Protein AF-A0A1F6DB23-F1 (afdb_monomer_lite)

Sequence (138 aa):
MYRALQALSDPDLSVEV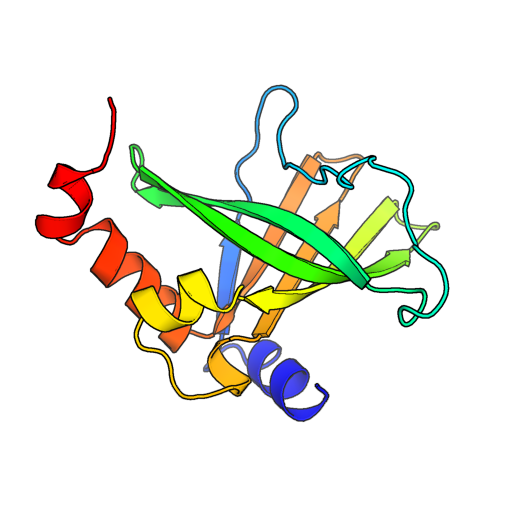PLVEGKAPGTWGLIQSLFPPENLHRNQVPARFSVDIMPVLTYEFTMMVNLVCDDLRGTITAVGHLAHDQQKFLRLEDEISLFIAARYRLRQKTGFLTVSKKLWDAVNKYATSPAAFGTARP

Structure (mmCIF, N/CA/C/O backbone):
data_AF-A0A1F6DB23-F1
#
_entry.id   AF-A0A1F6DB23-F1
#
loop_
_atom_site.group_PDB
_atom_site.id
_atom_site.type_symbol
_atom_site.label_atom_id
_atom_site.label_alt_id
_atom_site.label_comp_id
_atom_site.label_asym_id
_atom_site.label_entity_id
_atom_site.label_seq_id
_atom_site.pdbx_PDB_ins_code
_atom_site.Cartn_x
_atom_site.Cartn_y
_atom_site.Cartn_z
_atom_site.occupancy
_atom_site.B_iso_or_equiv
_atom_site.auth_seq_id
_atom_site.auth_comp_id
_atom_site.auth_asym_id
_atom_site.auth_atom_id
_atom_site.pdbx_PDB_model_num
ATOM 1 N N . MET A 1 1 ? -5.962 6.761 -13.592 1.00 64.88 1 MET A N 1
ATOM 2 C CA . MET A 1 1 ? -6.775 6.336 -12.426 1.00 64.88 1 MET A CA 1
ATOM 3 C C . MET A 1 1 ? -7.698 5.151 -12.733 1.00 64.88 1 MET A C 1
ATOM 5 O O . MET A 1 1 ? -7.486 4.108 -12.142 1.00 64.88 1 MET A O 1
ATOM 9 N N . TYR A 1 2 ? -8.657 5.238 -13.670 1.00 70.25 2 TYR A N 1
ATOM 10 C CA . TYR A 1 2 ? -9.613 4.138 -13.943 1.00 70.25 2 TYR A CA 1
ATOM 11 C C . TYR A 1 2 ? -8.957 2.788 -14.299 1.00 70.25 2 TYR A C 1
ATOM 13 O O . TYR A 1 2 ? -9.249 1.783 -13.663 1.00 70.25 2 TYR A O 1
ATOM 21 N N . ARG A 1 3 ? -8.002 2.772 -15.241 1.00 73.25 3 ARG A N 1
ATOM 22 C CA . ARG A 1 3 ? -7.265 1.547 -15.620 1.00 73.25 3 ARG A CA 1
ATOM 23 C C . ARG A 1 3 ? -6.473 0.928 -14.465 1.00 73.25 3 ARG A C 1
ATOM 25 O O . ARG A 1 3 ? -6.367 -0.286 -14.376 1.00 73.25 3 ARG A O 1
ATOM 32 N N . ALA A 1 4 ? -5.937 1.759 -13.575 1.00 73.50 4 ALA A N 1
ATOM 33 C CA . ALA A 1 4 ? -5.189 1.276 -12.424 1.00 73.50 4 ALA A CA 1
ATOM 34 C C . ALA A 1 4 ? -6.105 0.686 -11.350 1.00 73.50 4 ALA A C 1
ATOM 36 O O . ALA A 1 4 ? -5.784 -0.341 -10.771 1.00 73.50 4 ALA A O 1
ATOM 37 N N . LEU A 1 5 ? -7.285 1.277 -11.143 1.00 75.19 5 LEU A N 1
ATOM 38 C CA . LEU A 1 5 ? -8.313 0.688 -10.286 1.00 75.19 5 LEU A CA 1
ATOM 39 C C . LEU A 1 5 ? -8.815 -0.653 -10.834 1.00 75.19 5 LEU A C 1
ATOM 41 O O . LEU A 1 5 ? -8.992 -1.584 -10.058 1.00 75.19 5 LEU A O 1
ATOM 45 N N . GLN A 1 6 ? -8.981 -0.772 -12.156 1.00 79.12 6 GLN A N 1
ATOM 46 C CA . GLN A 1 6 ? -9.301 -2.053 -12.795 1.00 79.12 6 GLN A CA 1
ATOM 47 C C . GLN A 1 6 ? -8.201 -3.095 -12.556 1.00 79.12 6 GLN A C 1
ATOM 49 O O . GLN A 1 6 ? -8.506 -4.214 -12.159 1.00 79.12 6 GLN A O 1
ATOM 54 N N . ALA A 1 7 ? -6.931 -2.718 -12.725 1.00 78.75 7 ALA A N 1
ATOM 55 C CA . ALA A 1 7 ? -5.805 -3.612 -12.458 1.00 78.75 7 ALA A CA 1
ATOM 56 C C . ALA A 1 7 ? -5.714 -4.022 -10.977 1.00 78.75 7 ALA A C 1
ATOM 58 O O . ALA A 1 7 ? -5.423 -5.172 -10.679 1.00 78.75 7 ALA A O 1
ATOM 59 N N . LEU A 1 8 ? -5.997 -3.109 -10.042 1.00 80.81 8 LEU A N 1
ATOM 60 C CA . LEU A 1 8 ? -6.019 -3.428 -8.611 1.00 80.81 8 LEU A CA 1
ATOM 61 C C . LEU A 1 8 ? -7.200 -4.327 -8.222 1.00 80.81 8 LEU A C 1
ATOM 63 O O . LEU A 1 8 ? -7.076 -5.106 -7.281 1.00 80.81 8 LEU A O 1
ATOM 67 N N . SER A 1 9 ? -8.326 -4.243 -8.935 1.00 82.88 9 SER A N 1
ATOM 68 C CA . SER A 1 9 ? -9.476 -5.130 -8.721 1.00 82.88 9 SER A CA 1
ATOM 69 C C . SER A 1 9 ? -9.287 -6.542 -9.281 1.00 82.88 9 SER A C 1
ATOM 71 O O . SER A 1 9 ? -10.087 -7.420 -8.970 1.00 82.88 9 SER A O 1
ATOM 73 N N . ASP A 1 10 ? -8.255 -6.754 -10.100 1.00 85.56 10 ASP A N 1
ATOM 74 C CA . ASP A 1 10 ? -7.922 -8.055 -10.670 1.00 85.56 10 ASP A CA 1
ATOM 75 C C . ASP A 1 10 ? -7.031 -8.856 -9.693 1.00 85.56 10 ASP A C 1
ATOM 77 O O . ASP A 1 10 ? -5.873 -8.478 -9.477 1.00 85.56 10 ASP A O 1
ATOM 81 N N . PRO A 1 11 ? -7.526 -9.963 -9.104 1.00 85.44 11 PRO A N 1
ATOM 82 C CA . PRO A 1 11 ? -6.768 -10.767 -8.140 1.00 85.44 11 PRO A CA 1
ATOM 83 C C . PRO A 1 11 ? -5.532 -11.450 -8.754 1.00 85.44 11 PRO A C 1
ATOM 85 O O . PRO A 1 11 ? -4.600 -11.838 -8.037 1.00 85.44 11 PRO A O 1
ATOM 88 N N . ASP A 1 12 ? -5.470 -11.582 -10.080 1.00 87.75 12 ASP A N 1
ATOM 89 C CA . ASP A 1 12 ? -4.296 -12.127 -10.757 1.00 87.75 12 ASP A CA 1
ATOM 90 C C . ASP A 1 12 ? -3.160 -11.102 -10.841 1.00 87.75 12 ASP A C 1
ATOM 92 O O . ASP A 1 12 ? -1.991 -11.490 -10.929 1.00 87.75 12 ASP A O 1
ATOM 96 N N . LEU A 1 13 ? -3.465 -9.809 -10.707 1.00 84.69 13 LEU A N 1
ATOM 97 C CA . LEU A 1 13 ? -2.508 -8.707 -10.825 1.00 84.69 13 LEU A CA 1
ATOM 98 C C . LEU A 1 13 ? -2.245 -7.974 -9.505 1.00 84.69 13 LEU A C 1
ATOM 100 O O . LEU A 1 13 ? -1.248 -7.248 -9.403 1.00 84.69 13 LEU A O 1
ATOM 104 N N . SER A 1 14 ? -3.086 -8.179 -8.492 1.00 89.38 14 SER A N 1
ATOM 105 C CA . SER A 1 14 ? -2.988 -7.510 -7.197 1.00 89.38 14 SER A CA 1
ATOM 106 C C . SER A 1 14 ? -2.763 -8.468 -6.029 1.00 89.38 14 SER A C 1
ATOM 108 O O . SER A 1 14 ? -2.886 -9.688 -6.139 1.00 89.38 14 SER A O 1
ATOM 110 N N . VAL A 1 15 ? -2.354 -7.900 -4.899 1.00 89.25 15 VAL A N 1
ATOM 111 C CA . VAL A 1 15 ? -2.255 -8.597 -3.620 1.00 89.25 15 VAL A CA 1
ATOM 112 C C . VAL A 1 15 ? -2.872 -7.726 -2.536 1.00 89.25 15 VAL A C 1
ATOM 114 O O . VAL A 1 15 ? -2.704 -6.503 -2.537 1.00 89.25 15 VAL A O 1
ATOM 117 N N . GLU A 1 16 ? -3.591 -8.364 -1.618 1.00 88.38 16 GLU A N 1
ATOM 118 C CA . GLU A 1 16 ? -4.112 -7.722 -0.419 1.00 88.38 16 GLU A CA 1
ATOM 119 C C . GLU A 1 16 ? -3.191 -8.019 0.759 1.00 88.38 16 GLU A C 1
ATOM 121 O O . GLU A 1 16 ? -2.921 -9.175 1.087 1.00 88.38 16 GLU A O 1
ATOM 126 N N . VAL A 1 17 ? -2.712 -6.959 1.399 1.00 86.75 17 VAL A N 1
ATOM 127 C CA . VAL A 1 17 ? -1.799 -7.028 2.536 1.00 86.75 17 VAL A CA 1
ATOM 128 C C . VAL A 1 17 ? -2.523 -6.471 3.759 1.00 86.75 17 VAL A C 1
ATOM 130 O O . VAL A 1 17 ? -3.046 -5.353 3.689 1.00 86.75 17 VAL A O 1
ATOM 133 N N . PRO A 1 18 ? -2.605 -7.215 4.876 1.00 83.50 18 PRO A N 1
ATOM 134 C CA . PRO A 1 18 ? -3.227 -6.697 6.084 1.00 83.50 18 PRO A CA 1
ATOM 135 C C . PRO A 1 18 ? -2.421 -5.507 6.612 1.00 83.50 18 PRO A C 1
ATOM 137 O O . PRO A 1 18 ? -1.194 -5.548 6.694 1.00 83.50 18 PRO A O 1
ATOM 140 N N . LEU A 1 19 ? -3.123 -4.434 6.970 1.00 79.06 19 LEU A N 1
ATOM 141 C CA . LEU A 1 19 ? -2.517 -3.315 7.686 1.00 79.06 19 LEU A CA 1
ATOM 142 C C . LEU A 1 19 ? -2.206 -3.756 9.124 1.00 79.06 19 LEU A C 1
ATOM 144 O O . LEU A 1 19 ? -3.029 -4.428 9.747 1.00 79.06 19 LEU A O 1
ATOM 148 N N . VAL A 1 20 ? -1.041 -3.372 9.654 1.00 66.38 20 VAL A N 1
ATOM 149 C CA . VAL A 1 20 ? -0.621 -3.755 11.015 1.00 66.38 20 VAL A CA 1
ATOM 150 C C . VAL A 1 20 ? -1.516 -3.083 12.062 1.00 66.38 20 VAL A C 1
ATOM 152 O O . VAL A 1 20 ? -1.710 -1.866 12.042 1.00 66.38 20 VAL A O 1
ATOM 155 N N . GLU A 1 21 ? -2.048 -3.870 13.001 1.00 57.28 21 GLU A N 1
ATOM 156 C CA . GLU A 1 21 ? -2.742 -3.357 14.186 1.00 57.28 21 GLU A CA 1
ATOM 157 C C . GLU A 1 21 ? -1.728 -2.846 15.219 1.00 57.28 21 GLU A C 1
ATOM 159 O O . GLU A 1 21 ? -0.853 -3.584 15.665 1.00 57.28 21 GLU A O 1
ATOM 164 N N . GLY A 1 22 ? -1.869 -1.600 15.677 1.00 48.25 22 GLY A N 1
ATOM 165 C CA . GLY A 1 22 ? -1.019 -1.065 16.742 1.00 48.25 22 GLY A CA 1
ATOM 166 C C . GLY A 1 22 ? -1.771 -0.302 17.837 1.00 48.25 22 GLY A C 1
ATOM 167 O O . GLY A 1 22 ? -2.911 0.148 17.673 1.00 48.25 22 GLY A O 1
ATOM 168 N N . LYS A 1 23 ? -1.066 -0.070 18.958 1.00 41.72 23 LYS A N 1
ATOM 169 C CA . LYS A 1 23 ? -1.443 0.825 20.074 1.00 41.72 23 LYS A CA 1
ATOM 170 C C . LYS A 1 23 ? -1.405 2.299 19.626 1.00 41.72 23 LYS A C 1
ATOM 172 O O . LYS A 1 23 ? -0.400 2.976 19.781 1.00 41.72 23 LYS A O 1
ATOM 177 N N . ALA A 1 24 ? -2.494 2.719 18.973 1.00 49.94 24 ALA A N 1
ATOM 178 C CA . ALA A 1 24 ? -2.668 3.967 18.207 1.00 49.94 24 ALA A CA 1
ATOM 179 C C . ALA A 1 24 ? -1.600 4.282 17.120 1.00 49.94 24 ALA A C 1
ATOM 181 O O . ALA A 1 24 ? -0.854 5.245 17.265 1.00 49.94 24 ALA A O 1
ATOM 182 N N . PRO A 1 25 ? -1.509 3.484 16.035 1.00 35.50 25 PRO A N 1
ATOM 183 C CA . PRO A 1 25 ? -0.817 3.900 14.814 1.00 35.50 25 PRO A CA 1
ATOM 184 C C . PRO A 1 25 ? -1.241 3.074 13.575 1.00 35.50 25 PRO A C 1
ATOM 186 O O . PRO A 1 25 ? -0.720 2.004 13.291 1.00 35.50 25 PRO A O 1
ATOM 189 N N . GLY A 1 26 ? -2.150 3.599 12.776 1.00 31.41 26 GLY A N 1
ATOM 190 C CA . GLY A 1 26 ? -1.804 3.790 11.3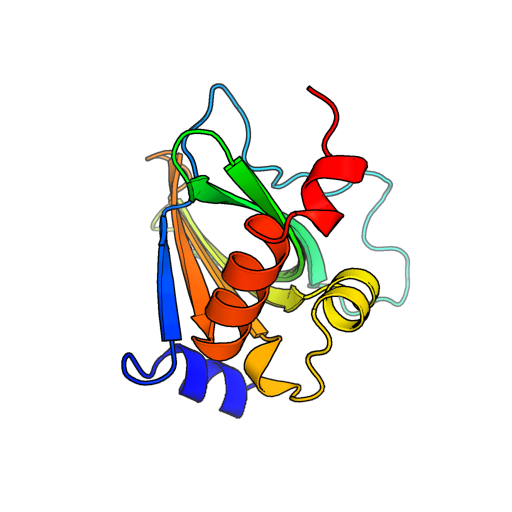75 1.00 31.41 26 GLY A CA 1
ATOM 191 C C . GLY A 1 26 ? -1.679 5.293 11.278 1.00 31.41 26 GLY A C 1
ATOM 192 O O . GLY A 1 26 ? -2.582 5.987 11.750 1.00 31.41 26 GLY A O 1
ATOM 193 N N . THR A 1 27 ? -0.584 5.846 10.775 1.00 42.62 27 THR A N 1
ATOM 194 C CA . THR A 1 27 ? -0.570 7.277 10.475 1.00 42.62 27 THR A CA 1
ATOM 195 C C . THR A 1 27 ? -1.465 7.507 9.259 1.00 42.62 27 THR A C 1
ATOM 197 O O . THR A 1 27 ? -1.033 7.860 8.169 1.00 42.62 27 THR A O 1
ATOM 200 N N . TRP A 1 28 ? -2.768 7.499 9.511 1.00 42.19 28 TRP A N 1
ATOM 201 C CA . TRP A 1 28 ? -3.575 8.608 9.059 1.00 42.19 28 TRP A CA 1
ATOM 202 C C . TRP A 1 28 ? -3.215 9.844 9.890 1.00 42.19 28 TRP A C 1
ATOM 204 O O . TRP A 1 28 ? -4.000 10.391 10.656 1.00 42.19 28 TRP A O 1
ATOM 214 N N . GLY A 1 29 ? -1.952 10.251 9.777 1.00 37.75 29 GLY A N 1
ATOM 215 C CA . GLY A 1 29 ? -1.567 11.608 10.058 1.00 37.75 29 GLY A CA 1
ATOM 216 C C . GLY A 1 29 ? -1.964 12.370 8.816 1.00 37.75 29 GLY A C 1
ATOM 217 O O . GLY A 1 29 ? -1.177 12.451 7.879 1.00 37.75 29 GLY A O 1
ATOM 218 N N . LEU A 1 30 ? -3.169 12.943 8.806 1.00 43.97 30 LEU A N 1
ATOM 219 C CA . LEU A 1 30 ? -3.294 14.237 8.151 1.00 43.97 30 LEU A CA 1
ATOM 220 C C . LEU A 1 30 ? -2.141 15.049 8.733 1.00 43.97 30 LEU A C 1
ATOM 222 O O . LEU A 1 30 ? -2.111 15.264 9.945 1.00 43.97 30 LEU A O 1
ATOM 226 N N . ILE A 1 31 ? -1.143 15.388 7.919 1.00 44.94 31 ILE A N 1
ATOM 227 C CA . ILE A 1 31 ? -0.124 16.343 8.334 1.00 44.94 31 ILE A CA 1
ATOM 228 C C . ILE A 1 31 ? -0.930 17.603 8.668 1.00 44.94 31 ILE A C 1
ATOM 230 O O . ILE A 1 31 ? -1.366 18.315 7.768 1.00 44.94 31 ILE A O 1
ATOM 234 N N . GLN A 1 32 ? -1.239 17.823 9.951 1.00 42.41 32 GLN A N 1
ATOM 235 C CA . GLN A 1 32 ? -2.082 18.920 10.440 1.00 42.41 32 GLN A CA 1
ATOM 236 C C . GLN A 1 32 ? -1.318 20.252 10.390 1.00 42.41 32 GLN A C 1
ATOM 238 O O . GLN A 1 32 ? -1.436 21.098 11.268 1.00 42.41 32 GLN A O 1
ATOM 243 N N . SER A 1 33 ? -0.518 20.466 9.353 1.00 40.84 33 SER A N 1
ATOM 244 C CA . SER A 1 33 ? -0.073 21.791 8.965 1.00 40.84 33 SER A CA 1
ATOM 245 C C . SER A 1 33 ? -1.086 22.306 7.950 1.00 40.84 33 SER A C 1
ATOM 247 O O . SER A 1 33 ? -0.973 21.974 6.775 1.00 40.84 33 SER A O 1
ATOM 249 N N . LEU A 1 34 ? -2.105 23.033 8.434 1.00 42.09 34 LEU A N 1
ATOM 250 C CA . LEU A 1 34 ? -3.004 23.902 7.653 1.00 42.09 34 LEU A CA 1
ATOM 251 C C . LEU A 1 34 ? -3.261 23.405 6.216 1.00 42.09 34 LEU A C 1
ATOM 253 O O . LEU A 1 34 ? -2.597 23.834 5.275 1.00 42.09 34 LEU A O 1
ATOM 257 N N . PHE A 1 35 ? -4.211 22.481 6.051 1.00 42.69 35 PHE A N 1
ATOM 258 C CA . PHE A 1 35 ? -4.508 21.889 4.746 1.00 42.69 35 PHE A CA 1
ATOM 259 C C . PHE A 1 35 ? -6.014 21.925 4.437 1.00 42.69 35 PHE A C 1
ATOM 261 O O . PHE A 1 35 ? -6.806 21.636 5.339 1.00 42.69 35 PHE A O 1
ATOM 268 N N . PRO A 1 36 ? -6.425 22.224 3.185 1.00 43.38 36 PRO A N 1
ATOM 269 C CA . PRO A 1 36 ? -5.584 22.481 2.009 1.00 43.38 36 PRO A CA 1
ATOM 270 C C . PRO A 1 36 ? -5.050 23.925 1.917 1.00 43.38 36 PRO A C 1
ATOM 272 O O . PRO A 1 36 ? -5.791 24.858 2.226 1.00 43.38 36 PRO A O 1
ATOM 275 N N . PRO A 1 37 ? -3.800 24.139 1.451 1.00 45.56 37 PRO A N 1
ATOM 276 C CA . PRO A 1 37 ? -3.362 25.435 0.954 1.00 45.56 37 PRO A CA 1
ATOM 277 C C . PRO A 1 37 ? -4.198 25.815 -0.272 1.00 45.56 37 PRO A C 1
ATOM 279 O O . PRO A 1 37 ? -4.655 24.957 -1.038 1.00 45.56 37 PRO A O 1
ATOM 282 N N . GLU A 1 38 ? -4.412 27.116 -0.448 1.00 41.56 38 GLU A N 1
ATOM 283 C CA . GLU A 1 38 ? -5.184 27.647 -1.566 1.00 41.56 38 GLU A CA 1
ATOM 284 C C . GLU A 1 38 ? -4.608 27.148 -2.905 1.00 41.56 38 GLU A C 1
ATOM 286 O O . GLU A 1 38 ? -3.399 27.182 -3.130 1.00 41.56 38 GLU A O 1
ATOM 291 N N . ASN A 1 39 ? -5.492 26.692 -3.800 1.00 41.44 39 ASN A N 1
ATOM 292 C CA . ASN A 1 39 ? -5.209 26.224 -5.170 1.00 41.44 39 ASN A CA 1
ATOM 293 C C . ASN A 1 39 ? -4.713 24.772 -5.371 1.00 41.44 39 ASN A C 1
ATOM 295 O O . ASN A 1 39 ? -4.400 24.413 -6.505 1.00 41.44 39 ASN A O 1
ATOM 299 N N . LEU A 1 40 ? -4.728 23.894 -4.357 1.00 41.25 40 LEU A N 1
ATOM 300 C CA . LEU A 1 40 ? -4.619 22.435 -4.570 1.00 41.25 40 LEU A CA 1
ATOM 301 C C . LEU A 1 40 ? -6.005 21.781 -4.732 1.00 41.25 40 LEU A C 1
ATOM 303 O O . LEU A 1 40 ? -6.953 22.121 -4.022 1.00 41.25 40 LEU A O 1
ATOM 307 N N . HIS A 1 41 ? -6.135 20.833 -5.672 1.00 45.47 41 HIS A N 1
ATOM 308 C CA . HIS A 1 41 ? -7.370 20.068 -5.890 1.00 45.47 41 HIS A CA 1
ATOM 309 C C . HIS A 1 41 ? -7.849 19.449 -4.563 1.00 45.47 41 HIS A C 1
ATOM 311 O O . HIS A 1 41 ? -7.167 18.620 -3.968 1.00 45.47 41 HIS A O 1
ATOM 317 N N . ARG A 1 42 ? -9.030 19.881 -4.109 1.00 50.31 42 ARG A N 1
ATOM 318 C CA . ARG A 1 42 ? -9.525 19.868 -2.717 1.00 50.31 42 ARG A CA 1
ATOM 319 C C . ARG A 1 42 ? -9.618 18.515 -1.977 1.00 50.31 42 ARG A C 1
ATOM 321 O O . ARG A 1 42 ? -10.056 18.517 -0.835 1.00 50.31 42 ARG A O 1
ATOM 328 N N . ASN A 1 43 ? -9.206 17.386 -2.560 1.00 56.28 43 ASN A N 1
ATOM 329 C CA . ASN A 1 43 ? -9.526 16.048 -2.033 1.00 56.28 43 ASN A CA 1
ATOM 330 C C . ASN A 1 43 ? -8.326 15.106 -1.825 1.00 56.28 43 ASN A C 1
ATOM 332 O O . ASN A 1 43 ? -8.544 13.953 -1.453 1.00 56.28 43 ASN A O 1
ATOM 336 N N . GLN A 1 44 ? -7.087 15.557 -2.052 1.00 62.12 44 GLN A N 1
ATOM 337 C CA . GLN A 1 44 ? -5.897 14.726 -1.834 1.00 62.12 44 GLN A CA 1
ATOM 338 C C . GLN A 1 44 ? -5.207 15.063 -0.516 1.00 62.12 44 GLN A C 1
ATOM 340 O O . GLN A 1 44 ? -4.907 16.226 -0.253 1.00 62.12 44 GLN A O 1
ATOM 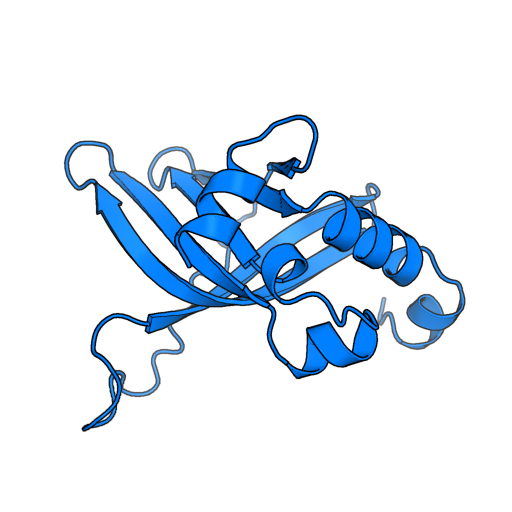345 N N . VAL A 1 45 ? -4.910 14.045 0.288 1.00 67.06 45 VAL A N 1
ATOM 346 C CA . VAL A 1 45 ? -4.192 14.195 1.558 1.00 67.06 45 VAL A CA 1
ATOM 347 C C . VAL A 1 45 ? -2.997 13.247 1.617 1.00 67.06 45 VAL A C 1
ATOM 349 O O . VAL A 1 45 ? -3.074 12.142 1.076 1.00 67.06 45 VAL A O 1
ATOM 352 N N . PRO A 1 46 ? -1.891 13.636 2.265 1.00 70.94 46 PRO A N 1
ATOM 353 C CA . PRO A 1 46 ? -0.811 12.704 2.546 1.00 70.94 46 PRO A CA 1
ATOM 354 C C . PRO A 1 46 ? -1.289 11.643 3.548 1.00 70.94 46 PRO A C 1
ATOM 356 O O . PRO A 1 46 ? -1.962 11.961 4.529 1.00 70.94 46 PRO A O 1
ATOM 359 N N . ALA A 1 47 ? -0.939 10.384 3.307 1.00 72.94 47 ALA A N 1
ATOM 360 C CA . ALA A 1 47 ? -1.244 9.257 4.178 1.00 72.94 47 ALA A CA 1
ATOM 361 C C . ALA A 1 47 ? -0.061 8.288 4.244 1.00 72.94 47 ALA A C 1
ATOM 363 O O . ALA A 1 47 ? 0.710 8.158 3.286 1.00 72.94 47 ALA A O 1
ATOM 364 N N . ARG A 1 48 ? 0.055 7.595 5.380 1.00 77.81 48 ARG A N 1
ATOM 365 C CA . ARG A 1 48 ? 1.050 6.553 5.604 1.00 77.81 48 ARG A CA 1
ATOM 366 C C . ARG A 1 48 ? 0.377 5.240 5.992 1.00 77.81 48 ARG A C 1
ATOM 368 O O . ARG A 1 48 ? -0.462 5.206 6.891 1.00 77.81 48 ARG A O 1
ATOM 375 N N . PHE A 1 49 ? 0.776 4.159 5.333 1.00 77.38 49 PHE A N 1
ATOM 376 C CA . PHE A 1 49 ? 0.277 2.811 5.597 1.00 77.38 49 PHE A CA 1
ATOM 377 C C . PHE A 1 49 ? 1.440 1.884 5.925 1.00 77.38 49 PHE A C 1
ATOM 379 O O . PHE A 1 49 ? 2.373 1.775 5.134 1.00 77.38 49 PHE A O 1
ATOM 386 N N . SER A 1 50 ? 1.369 1.214 7.072 1.00 79.88 50 SER A N 1
ATOM 387 C CA . SER A 1 50 ? 2.407 0.292 7.534 1.00 79.88 50 SER A CA 1
ATOM 388 C C . SER A 1 50 ? 1.936 -1.150 7.364 1.00 79.88 50 SER A C 1
ATOM 390 O O . SER A 1 50 ? 0.817 -1.493 7.757 1.00 79.88 50 SER A O 1
ATOM 392 N N . VAL A 1 51 ? 2.787 -1.979 6.765 1.00 79.31 51 VAL A N 1
ATOM 393 C CA . VAL A 1 51 ? 2.541 -3.410 6.551 1.00 79.31 51 VAL A CA 1
ATOM 394 C C . VAL A 1 51 ? 3.741 -4.229 7.005 1.00 79.31 51 VAL A C 1
ATOM 396 O O . VAL A 1 51 ? 4.885 -3.810 6.817 1.00 79.31 51 VAL A O 1
ATOM 399 N N . ASP A 1 52 ? 3.484 -5.405 7.567 1.00 77.56 52 ASP A N 1
ATOM 400 C CA . ASP A 1 52 ? 4.542 -6.347 7.919 1.00 77.56 52 ASP A CA 1
ATOM 401 C C . ASP A 1 52 ? 4.933 -7.172 6.691 1.00 77.56 52 ASP A C 1
ATOM 403 O O . ASP A 1 52 ? 4.111 -7.859 6.086 1.00 77.56 52 ASP A O 1
ATOM 407 N N . ILE A 1 53 ? 6.209 -7.093 6.320 1.00 75.19 53 ILE A N 1
ATOM 408 C CA . ILE A 1 53 ? 6.818 -7.902 5.257 1.00 75.19 53 ILE A CA 1
ATOM 409 C C . ILE A 1 53 ? 7.341 -9.220 5.839 1.00 75.19 53 ILE A C 1
ATOM 411 O O . ILE A 1 53 ? 7.235 -10.279 5.223 1.00 75.19 53 ILE A O 1
ATOM 415 N N . MET A 1 54 ? 7.904 -9.159 7.046 1.00 70.31 54 MET A N 1
ATOM 416 C CA . MET A 1 54 ? 8.351 -10.301 7.846 1.00 70.31 54 MET A CA 1
ATOM 417 C C . MET A 1 54 ? 8.030 -10.021 9.320 1.00 70.31 54 MET A C 1
ATOM 419 O O . MET A 1 54 ? 7.851 -8.857 9.672 1.00 70.31 54 MET A O 1
ATOM 423 N N . PRO A 1 55 ? 8.048 -11.027 10.219 1.00 66.81 55 PRO A N 1
ATOM 424 C CA . PRO A 1 55 ? 7.750 -10.826 11.644 1.00 66.81 55 PRO A CA 1
ATOM 425 C C . PRO A 1 55 ? 8.590 -9.751 12.358 1.00 66.81 55 PRO A C 1
ATOM 427 O O . PRO A 1 55 ? 8.243 -9.333 13.455 1.00 66.81 55 PRO A O 1
ATOM 430 N N . VAL A 1 56 ? 9.710 -9.336 11.760 1.00 66.88 56 VAL A N 1
ATOM 431 C CA . VAL A 1 56 ? 10.648 -8.339 12.297 1.00 66.88 56 VAL A CA 1
ATOM 432 C C . VAL A 1 56 ? 10.839 -7.131 11.374 1.00 66.88 56 VAL A C 1
ATOM 434 O O . VAL A 1 56 ? 11.707 -6.303 11.632 1.00 66.88 56 VAL A O 1
ATOM 437 N N . LEU A 1 57 ? 10.086 -7.042 10.273 1.00 72.31 57 LEU A N 1
ATOM 438 C CA . LEU A 1 57 ? 10.303 -6.038 9.236 1.00 72.31 57 LEU A CA 1
ATOM 439 C C . LEU A 1 57 ? 8.982 -5.436 8.767 1.00 72.31 57 LEU A C 1
ATOM 441 O O . LEU A 1 57 ? 8.217 -6.079 8.046 1.00 72.31 57 LEU A O 1
ATOM 445 N N . THR A 1 58 ? 8.774 -4.174 9.123 1.00 77.81 58 THR A N 1
ATOM 446 C CA . THR A 1 58 ? 7.624 -3.372 8.702 1.00 77.81 58 THR A CA 1
ATOM 447 C C . THR A 1 58 ? 8.058 -2.380 7.625 1.00 77.81 58 THR A C 1
ATOM 449 O O . THR A 1 58 ? 9.109 -1.747 7.734 1.00 77.81 58 THR A O 1
ATOM 452 N N . TYR A 1 59 ? 7.245 -2.222 6.583 1.00 79.44 59 TYR A N 1
ATOM 453 C CA . TYR A 1 59 ? 7.446 -1.225 5.535 1.00 79.44 59 TYR A CA 1
ATOM 454 C C . TYR A 1 59 ? 6.333 -0.189 5.545 1.00 79.44 59 TYR A C 1
ATOM 456 O O . TYR A 1 59 ? 5.156 -0.520 5.693 1.00 79.44 59 TYR A O 1
ATOM 464 N N . GLU A 1 60 ? 6.718 1.071 5.362 1.00 82.25 60 GLU A N 1
ATOM 465 C CA . GLU A 1 60 ? 5.802 2.205 5.357 1.00 82.25 60 GLU A CA 1
ATOM 466 C C . GLU A 1 60 ? 5.613 2.735 3.933 1.00 82.25 60 GLU A C 1
ATOM 468 O O . GLU A 1 60 ? 6.526 3.295 3.323 1.00 82.25 60 GLU A O 1
ATOM 473 N N . PHE A 1 61 ? 4.400 2.614 3.405 1.00 79.25 61 PHE A N 1
ATOM 474 C CA . PHE A 1 61 ? 3.993 3.284 2.178 1.00 79.25 61 PHE A CA 1
ATOM 475 C C . PHE A 1 61 ? 3.589 4.723 2.486 1.00 79.25 61 PHE A C 1
ATOM 477 O O . PHE A 1 61 ? 2.677 4.946 3.281 1.00 79.25 61 PHE A O 1
ATOM 484 N N . THR A 1 62 ? 4.221 5.693 1.828 1.00 79.00 62 THR A N 1
ATOM 485 C CA . THR A 1 62 ? 3.859 7.115 1.901 1.00 79.00 62 THR A CA 1
ATOM 486 C C . THR A 1 62 ? 3.232 7.540 0.578 1.00 79.00 62 THR A C 1
ATOM 488 O O . THR A 1 62 ? 3.761 7.250 -0.494 1.00 79.00 62 THR A O 1
ATOM 491 N N . MET A 1 63 ? 2.076 8.202 0.634 1.00 77.00 63 MET A N 1
ATOM 492 C CA . MET A 1 63 ? 1.282 8.484 -0.565 1.00 77.00 63 MET A CA 1
ATOM 493 C C . MET A 1 63 ? 0.388 9.711 -0.427 1.00 77.00 63 MET A C 1
ATOM 495 O O . MET A 1 63 ? -0.035 10.060 0.671 1.00 77.00 63 MET A O 1
ATOM 499 N N . MET A 1 64 ? 0.044 10.315 -1.565 1.00 75.00 64 MET A N 1
ATOM 500 C CA . MET A 1 64 ? -1.069 11.263 -1.673 1.00 75.00 64 MET A CA 1
ATOM 501 C C . MET A 1 64 ? -2.326 10.493 -2.069 1.00 75.00 64 MET A C 1
ATOM 503 O O . MET A 1 64 ? -2.353 9.867 -3.131 1.00 75.00 64 MET A O 1
ATOM 507 N N . VAL A 1 65 ? -3.359 10.527 -1.227 1.00 74.25 65 VAL A N 1
ATOM 508 C CA . VAL A 1 65 ? -4.589 9.748 -1.415 1.00 74.25 65 VAL A CA 1
ATOM 509 C C . VAL A 1 65 ? -5.813 10.630 -1.556 1.00 74.25 65 VAL A C 1
ATOM 511 O O . VAL A 1 65 ? -5.973 11.609 -0.833 1.00 74.25 65 VAL A O 1
ATOM 514 N N . ASN A 1 66 ? -6.722 10.224 -2.434 1.00 74.25 66 ASN A N 1
ATOM 515 C CA . ASN A 1 66 ? -8.113 10.638 -2.367 1.00 74.25 66 ASN A CA 1
ATOM 516 C C . ASN A 1 66 ? -8.838 9.765 -1.349 1.00 74.25 66 ASN A C 1
ATOM 518 O O . ASN A 1 66 ? -8.743 8.537 -1.411 1.00 74.25 66 ASN A O 1
ATOM 522 N N . LEU A 1 67 ? -9.585 10.393 -0.450 1.00 70.50 67 LEU A N 1
ATOM 523 C CA . LEU A 1 67 ? -10.398 9.688 0.532 1.00 70.50 67 LEU A CA 1
ATOM 524 C C . LEU A 1 67 ? -11.835 9.598 0.066 1.00 70.50 67 LEU A C 1
ATOM 526 O O . LEU A 1 67 ? -12.418 10.571 -0.407 1.00 70.50 67 LEU A O 1
ATOM 530 N N . VAL A 1 68 ? -12.428 8.447 0.319 1.00 72.00 68 VAL A N 1
ATOM 531 C CA . VAL A 1 68 ? -13.858 8.222 0.222 1.00 72.00 68 VAL A CA 1
ATOM 532 C C . VAL A 1 68 ? -14.292 7.640 1.560 1.00 72.00 68 VAL A C 1
ATOM 534 O O . VAL A 1 68 ? -13.913 6.520 1.910 1.00 72.00 68 VAL A O 1
ATOM 537 N N . CYS A 1 69 ? -15.035 8.426 2.338 1.00 64.88 69 CYS A N 1
ATOM 538 C CA . CYS A 1 69 ? -15.625 7.972 3.592 1.00 64.88 69 CYS A CA 1
ATOM 539 C C . CYS A 1 69 ? -17.044 7.470 3.326 1.00 64.88 69 CYS A C 1
ATOM 541 O O . CYS A 1 69 ? -17.855 8.183 2.738 1.00 64.88 69 CYS A O 1
ATOM 543 N N . ASP A 1 70 ? -17.334 6.244 3.753 1.00 65.31 70 ASP A N 1
ATOM 544 C CA . ASP A 1 70 ? -18.703 5.746 3.862 1.00 65.31 70 ASP A CA 1
ATOM 545 C C . ASP A 1 70 ? -19.157 5.910 5.319 1.00 65.31 70 ASP A 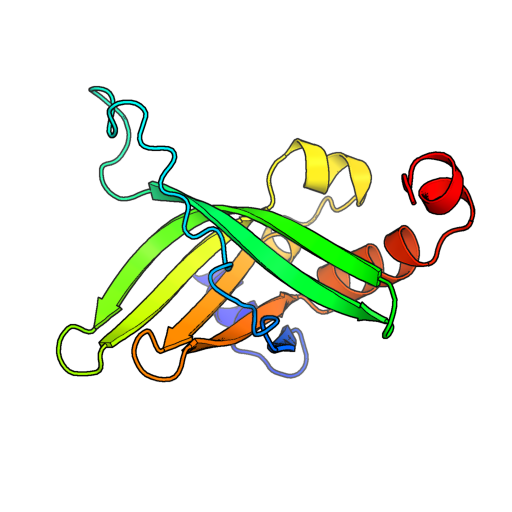C 1
ATOM 547 O O . ASP A 1 70 ? -18.900 5.049 6.175 1.00 65.31 70 ASP A O 1
ATOM 551 N N . ASP A 1 71 ? -19.803 7.046 5.598 1.00 55.34 71 ASP A N 1
ATOM 552 C CA . ASP A 1 71 ? -20.267 7.449 6.933 1.00 55.34 71 ASP A CA 1
ATOM 553 C C . ASP A 1 71 ? -21.217 6.420 7.563 1.00 55.34 71 ASP A C 1
ATOM 555 O O . ASP A 1 71 ? -21.230 6.244 8.783 1.00 55.34 71 ASP A O 1
ATOM 559 N N . LEU A 1 72 ? -21.966 5.671 6.746 1.00 57.88 72 LEU A N 1
ATOM 560 C CA . LEU A 1 72 ? -22.908 4.660 7.230 1.00 57.88 72 LEU A CA 1
ATOM 561 C C . LEU A 1 72 ? -22.194 3.434 7.812 1.00 57.88 72 LEU A C 1
ATOM 563 O O . LEU A 1 72 ? -22.736 2.751 8.682 1.00 57.88 72 LEU A O 1
ATOM 567 N N . ARG A 1 73 ? -20.977 3.140 7.343 1.00 61.88 73 ARG A N 1
ATOM 568 C CA . ARG A 1 73 ? -20.226 1.925 7.704 1.00 61.88 73 ARG A CA 1
ATOM 569 C C . ARG A 1 73 ? -18.943 2.205 8.480 1.00 61.88 73 ARG A C 1
ATOM 571 O O . ARG A 1 73 ? -18.282 1.256 8.904 1.00 61.88 73 ARG A O 1
ATOM 578 N N . GLY A 1 74 ? -18.563 3.474 8.654 1.00 66.88 74 GLY A N 1
ATOM 579 C CA . GLY A 1 74 ? -17.302 3.863 9.295 1.00 66.88 74 GLY A CA 1
ATOM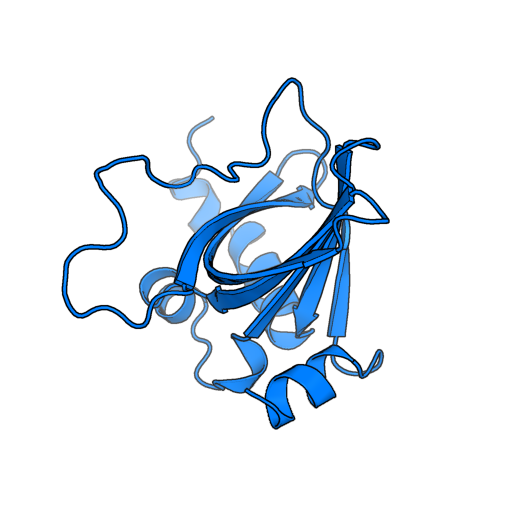 580 C C . GLY A 1 74 ? -16.077 3.282 8.582 1.00 66.88 74 GLY A C 1
ATOM 581 O O . GLY A 1 74 ? -15.090 2.921 9.228 1.00 66.88 74 GLY A O 1
ATOM 582 N N . THR A 1 75 ? -16.182 3.102 7.262 1.00 71.19 75 THR A N 1
ATOM 583 C CA . THR A 1 75 ? -15.117 2.570 6.410 1.00 71.19 75 THR A CA 1
ATOM 584 C C . THR A 1 75 ? -14.521 3.711 5.598 1.00 71.19 75 THR A C 1
ATOM 586 O O . THR A 1 75 ? -15.242 4.414 4.895 1.00 71.19 75 THR A O 1
ATOM 589 N N . ILE A 1 76 ? -13.203 3.860 5.6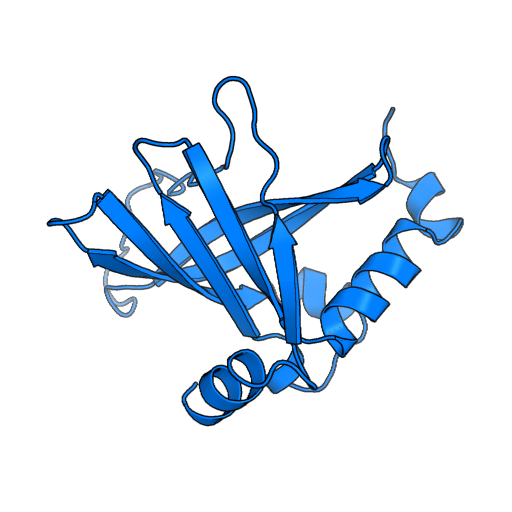66 1.00 74.75 76 ILE A N 1
ATOM 590 C CA . ILE A 1 76 ? -12.437 4.768 4.818 1.00 74.75 76 ILE A CA 1
ATOM 591 C C . ILE A 1 76 ? -11.852 3.952 3.673 1.00 74.75 76 ILE A C 1
ATOM 593 O O . ILE A 1 76 ? -11.210 2.924 3.898 1.00 74.75 76 ILE A O 1
ATOM 597 N N . THR A 1 77 ? -12.055 4.426 2.451 1.00 78.81 77 THR A N 1
ATOM 598 C CA . THR A 1 77 ? -11.318 3.963 1.278 1.00 78.81 77 THR A CA 1
ATOM 599 C C . THR A 1 77 ? -10.378 5.073 0.843 1.00 78.81 77 THR A C 1
ATOM 601 O O . THR A 1 77 ? -10.804 6.212 0.670 1.00 78.81 77 THR A O 1
ATOM 604 N N . ALA A 1 78 ? -9.102 4.757 0.685 1.00 78.69 78 ALA A N 1
ATOM 605 C CA . ALA A 1 78 ? -8.093 5.683 0.203 1.00 78.69 78 ALA A CA 1
ATOM 606 C C . ALA A 1 78 ? -7.507 5.141 -1.098 1.00 78.69 78 ALA A C 1
ATOM 608 O O . ALA A 1 78 ? -7.221 3.951 -1.197 1.00 78.69 78 ALA A O 1
ATOM 609 N N . VAL A 1 79 ? -7.332 5.997 -2.099 1.00 83.69 79 VAL A N 1
ATOM 610 C CA . VAL A 1 79 ? -6.687 5.624 -3.365 1.00 83.69 79 VAL A CA 1
ATOM 611 C C . VAL A 1 79 ? -5.641 6.663 -3.689 1.00 83.69 79 VAL A C 1
ATOM 613 O O . VAL A 1 79 ? -5.956 7.853 -3.751 1.00 83.69 79 VAL A O 1
ATOM 616 N N . GLY A 1 80 ? -4.414 6.223 -3.926 1.00 83.06 80 GLY A N 1
ATOM 617 C CA . GLY A 1 80 ? -3.307 7.127 -4.173 1.00 83.06 80 GLY A CA 1
ATOM 618 C C . GLY A 1 80 ? -2.191 6.523 -4.996 1.00 83.06 80 GLY A C 1
ATOM 619 O O . GLY A 1 80 ? -2.257 5.383 -5.459 1.00 83.06 80 GLY A O 1
ATOM 620 N N . HIS A 1 81 ? -1.165 7.342 -5.162 1.00 83.94 81 HIS A N 1
ATOM 621 C CA . HIS A 1 81 ? 0.087 6.964 -5.791 1.00 83.94 81 HIS A CA 1
ATOM 622 C C . HIS A 1 81 ? 1.190 6.898 -4.752 1.00 83.94 81 HIS A C 1
ATOM 624 O O . HIS A 1 81 ? 1.249 7.741 -3.849 1.00 83.94 81 HIS A O 1
ATOM 630 N N . LEU A 1 82 ? 2.084 5.930 -4.929 1.00 82.25 82 LEU A N 1
ATOM 631 C CA . LEU A 1 82 ? 3.341 5.878 -4.204 1.00 82.25 82 LEU A CA 1
ATOM 632 C C . LEU A 1 82 ? 4.117 7.196 -4.366 1.00 82.25 82 LEU A C 1
ATOM 634 O O . LEU A 1 82 ? 4.155 7.773 -5.456 1.00 82.25 82 LEU A O 1
ATOM 638 N N . ALA A 1 83 ? 4.746 7.664 -3.290 1.00 78.38 83 ALA A N 1
ATOM 639 C CA . ALA A 1 83 ? 5.605 8.835 -3.346 1.00 78.38 83 ALA A CA 1
ATOM 640 C C . ALA A 1 83 ? 6.769 8.643 -4.341 1.00 78.38 83 ALA A C 1
ATOM 642 O O . ALA A 1 83 ? 7.315 7.551 -4.514 1.00 78.38 83 ALA A O 1
ATOM 643 N N . HIS A 1 84 ? 7.141 9.726 -5.023 1.00 75.88 84 HIS A N 1
ATOM 644 C CA . HIS A 1 84 ? 8.095 9.694 -6.135 1.00 75.88 84 HIS A CA 1
ATOM 645 C C . HIS A 1 84 ? 9.519 9.283 -5.716 1.00 75.88 84 HIS A C 1
ATOM 647 O O . HIS A 1 84 ? 10.257 8.670 -6.487 1.00 75.88 84 HIS A O 1
ATOM 653 N N . ASP A 1 85 ? 9.921 9.596 -4.488 1.00 75.06 85 ASP A N 1
ATOM 654 C CA . ASP A 1 85 ? 11.161 9.103 -3.894 1.00 75.06 85 ASP A CA 1
ATOM 655 C C . ASP A 1 85 ? 11.121 7.577 -3.726 1.00 75.06 85 ASP A C 1
ATOM 657 O O . ASP A 1 85 ? 12.004 6.888 -4.238 1.00 75.06 85 ASP A O 1
ATOM 661 N N . GLN A 1 86 ? 10.059 7.032 -3.124 1.00 75.75 86 GLN A N 1
ATOM 662 C CA . GLN A 1 86 ? 9.860 5.586 -2.976 1.00 75.75 86 GLN A CA 1
ATOM 663 C C . GLN A 1 86 ? 9.795 4.874 -4.336 1.00 75.75 86 GLN A C 1
ATOM 665 O O . GLN A 1 86 ? 10.409 3.821 -4.503 1.00 75.75 86 GLN A O 1
ATOM 670 N N . GLN A 1 87 ? 9.146 5.473 -5.339 1.00 81.19 87 GLN A N 1
ATOM 671 C CA . GLN A 1 87 ? 9.146 4.971 -6.716 1.00 81.19 87 GLN A CA 1
ATOM 672 C C . GLN A 1 87 ? 10.569 4.828 -7.272 1.00 81.19 87 GLN A C 1
ATOM 674 O O . GLN A 1 87 ? 10.922 3.772 -7.805 1.00 81.19 87 GLN A O 1
ATOM 679 N N . LYS A 1 88 ? 11.395 5.878 -7.152 1.00 79.69 88 LYS A N 1
ATOM 680 C CA . LYS A 1 88 ? 12.785 5.862 -7.631 1.00 79.69 88 LYS A CA 1
ATOM 681 C C . LYS A 1 88 ? 13.611 4.789 -6.932 1.00 79.69 88 LYS A C 1
ATOM 683 O O . LYS A 1 88 ? 14.388 4.100 -7.591 1.00 79.69 88 LYS A O 1
ATOM 688 N N . PHE A 1 89 ? 13.425 4.620 -5.624 1.00 78.69 89 PHE A N 1
ATOM 689 C CA . PHE A 1 89 ? 14.118 3.584 -4.859 1.00 78.69 89 PHE A CA 1
ATOM 690 C C . PHE A 1 89 ? 13.722 2.169 -5.296 1.00 78.69 89 PHE A C 1
ATOM 692 O O . PHE A 1 89 ? 14.594 1.313 -5.439 1.00 78.69 89 PHE A O 1
ATOM 699 N N . LEU A 1 90 ? 12.437 1.937 -5.575 1.00 81.00 90 LEU A N 1
ATOM 700 C CA . LEU A 1 90 ? 11.922 0.641 -6.030 1.00 81.00 90 LEU A CA 1
ATOM 701 C C . LEU A 1 90 ? 12.159 0.373 -7.525 1.00 81.00 90 LEU A C 1
ATOM 703 O O . LEU A 1 90 ? 11.952 -0.753 -7.974 1.00 81.00 90 LEU A O 1
ATOM 707 N N . ARG A 1 91 ? 12.624 1.375 -8.286 1.00 83.06 91 ARG A N 1
ATOM 708 C CA . ARG A 1 91 ? 12.887 1.298 -9.737 1.00 83.06 91 ARG A CA 1
ATOM 709 C C . ARG A 1 91 ? 11.667 0.825 -10.533 1.00 83.06 91 ARG A C 1
ATOM 711 O O . ARG A 1 91 ? 11.782 0.021 -11.455 1.00 83.06 91 ARG A O 1
ATOM 718 N N . LEU A 1 92 ? 10.491 1.316 -10.151 1.00 79.50 92 LEU A N 1
ATOM 719 C CA . LEU A 1 92 ? 9.236 1.040 -10.841 1.00 79.50 92 LEU A CA 1
ATOM 720 C C . LEU A 1 92 ? 8.935 2.172 -11.830 1.00 79.50 92 LEU A C 1
ATOM 722 O O . LEU A 1 92 ? 8.745 3.324 -11.441 1.00 79.50 92 LEU A O 1
ATOM 726 N N . GLU A 1 93 ? 8.896 1.831 -13.114 1.00 77.06 93 GLU A N 1
ATOM 727 C CA . GLU A 1 93 ? 8.626 2.783 -14.204 1.00 77.06 93 GLU A CA 1
ATOM 728 C C . GLU A 1 93 ? 7.163 2.744 -14.668 1.00 77.06 93 GLU A C 1
ATOM 730 O O . GLU A 1 93 ? 6.673 3.691 -15.275 1.00 77.06 93 GLU A O 1
ATOM 735 N N . ASP A 1 94 ? 6.447 1.660 -14.358 1.00 81.25 94 ASP A N 1
ATOM 736 C CA . ASP A 1 94 ? 5.048 1.483 -14.735 1.00 81.25 94 ASP A CA 1
ATOM 737 C C . ASP A 1 94 ? 4.112 2.220 -13.771 1.00 81.25 94 ASP A C 1
ATOM 739 O O . ASP A 1 94 ? 3.941 1.807 -12.622 1.00 81.25 94 ASP A O 1
ATOM 743 N N . GLU A 1 95 ? 3.457 3.273 -14.264 1.00 74.94 95 GLU A N 1
ATOM 744 C CA . GLU A 1 95 ? 2.514 4.086 -13.493 1.00 74.94 95 GLU A CA 1
ATOM 745 C C . GLU A 1 95 ? 1.376 3.271 -12.874 1.00 74.94 95 GLU A C 1
ATOM 747 O O . GLU A 1 95 ? 0.922 3.600 -11.779 1.00 74.94 95 GLU A O 1
ATOM 752 N N . ILE A 1 96 ? 0.915 2.205 -13.542 1.00 78.00 96 ILE A N 1
ATOM 753 C CA . ILE A 1 96 ? -0.174 1.356 -13.037 1.00 78.00 96 ILE A CA 1
ATOM 754 C C . ILE A 1 96 ? 0.270 0.634 -11.768 1.00 78.00 96 ILE A C 1
ATOM 756 O O . ILE A 1 96 ? -0.484 0.562 -10.798 1.00 78.00 96 ILE A O 1
ATOM 760 N N . SER A 1 97 ? 1.512 0.155 -11.753 1.00 80.56 97 SER A N 1
ATOM 761 C CA . SER A 1 97 ? 2.072 -0.577 -10.622 1.00 80.56 97 SER A CA 1
ATOM 762 C C . SER A 1 97 ? 2.242 0.293 -9.369 1.00 80.56 97 SER A C 1
ATOM 764 O O . SER A 1 97 ? 2.309 -0.254 -8.273 1.00 80.56 97 SER A O 1
ATOM 766 N N . LEU A 1 98 ? 2.266 1.623 -9.510 1.00 83.06 98 LEU A N 1
ATOM 767 C CA . LEU A 1 98 ? 2.431 2.588 -8.412 1.00 83.06 98 LEU A CA 1
ATOM 768 C C . LEU A 1 98 ? 1.128 2.951 -7.701 1.00 83.06 98 LEU A C 1
ATOM 770 O O . LEU A 1 98 ? 1.166 3.651 -6.685 1.00 83.06 98 LEU A O 1
ATOM 774 N N . PHE A 1 99 ? -0.016 2.541 -8.249 1.00 85.12 99 PHE A N 1
ATOM 775 C CA . PHE A 1 99 ? -1.297 2.780 -7.606 1.00 85.12 99 PHE A CA 1
ATOM 776 C C . PHE A 1 99 ? -1.483 1.851 -6.420 1.00 85.12 99 PHE A C 1
ATOM 778 O O . PHE A 1 99 ? -1.211 0.651 -6.481 1.00 85.12 99 PHE A O 1
ATOM 785 N N . ILE A 1 100 ? -2.009 2.431 -5.350 1.00 85.56 100 ILE A N 1
ATOM 786 C CA . ILE A 1 100 ? -2.311 1.727 -4.119 1.00 85.56 100 ILE A CA 1
ATOM 787 C C . ILE A 1 100 ? -3.725 2.106 -3.690 1.00 85.56 100 ILE A C 1
ATOM 789 O O . ILE A 1 100 ? -4.106 3.282 -3.718 1.00 85.56 100 ILE A O 1
ATOM 793 N N . ALA A 1 101 ? -4.502 1.104 -3.294 1.00 87.44 101 ALA A N 1
ATOM 794 C CA . ALA A 1 101 ? -5.791 1.293 -2.654 1.00 87.44 101 ALA A CA 1
ATOM 795 C C . ALA A 1 101 ? -5.723 0.762 -1.222 1.00 87.44 101 ALA A C 1
ATOM 797 O O . ALA A 1 101 ? -5.153 -0.291 -0.969 1.00 87.44 101 ALA A O 1
ATOM 798 N N . ALA A 1 102 ? -6.313 1.479 -0.276 1.00 84.25 102 ALA A N 1
ATOM 799 C CA . ALA A 1 102 ? -6.428 1.044 1.105 1.00 84.25 102 ALA A CA 1
ATOM 800 C C . ALA A 1 102 ? -7.892 1.066 1.524 1.00 84.25 102 ALA A C 1
ATOM 802 O O . ALA A 1 102 ? -8.618 2.020 1.233 1.00 84.25 102 ALA A O 1
ATOM 803 N N . ARG A 1 103 ? -8.317 0.045 2.262 1.00 84.19 103 ARG A N 1
ATOM 804 C CA . ARG A 1 103 ? -9.623 0.004 2.915 1.00 84.19 103 ARG A CA 1
ATOM 805 C C . ARG A 1 103 ? -9.425 -0.185 4.407 1.00 84.19 103 ARG A C 1
ATOM 807 O O . ARG A 1 103 ? -8.859 -1.186 4.830 1.00 84.19 103 ARG A O 1
ATOM 814 N N . TYR A 1 104 ? -9.945 0.744 5.200 1.00 77.88 104 TYR A N 1
ATOM 815 C CA . TYR A 1 104 ? -9.792 0.746 6.650 1.00 77.88 104 TYR A CA 1
ATOM 816 C C . TYR A 1 104 ? -11.138 0.882 7.355 1.00 77.88 104 TYR A C 1
ATOM 818 O O . TYR A 1 104 ? -11.949 1.743 7.017 1.00 77.88 104 TYR A O 1
ATOM 826 N N . ARG A 1 105 ? -11.390 0.039 8.356 1.00 76.19 105 ARG A N 1
ATOM 827 C CA . ARG A 1 105 ? -12.594 0.082 9.190 1.00 76.19 105 ARG A CA 1
ATOM 828 C C . ARG A 1 105 ? -12.252 0.717 10.529 1.00 76.19 105 ARG A C 1
ATOM 830 O O . ARG A 1 105 ? -11.743 0.048 11.425 1.00 76.19 105 ARG A O 1
ATOM 837 N N . LEU A 1 106 ? -12.608 1.991 10.696 1.00 69.75 106 LEU A N 1
ATOM 838 C CA . LEU A 1 106 ? -12.239 2.809 11.860 1.00 69.75 106 LEU A CA 1
ATOM 839 C C . LEU A 1 106 ? -12.592 2.154 13.203 1.00 69.75 106 LEU A C 1
ATOM 841 O O . LEU A 1 106 ? -11.788 2.156 14.129 1.00 69.75 106 LEU A O 1
ATOM 845 N N . ARG A 1 107 ? -13.794 1.572 13.308 1.00 71.31 107 ARG A N 1
ATOM 846 C CA . ARG A 1 107 ? -14.283 0.965 14.560 1.00 71.31 107 ARG A CA 1
ATOM 847 C C . ARG A 1 107 ? -13.550 -0.320 14.930 1.00 71.31 107 ARG A C 1
ATOM 849 O O . ARG A 1 107 ? -13.325 -0.570 16.107 1.00 71.31 107 ARG A O 1
ATOM 856 N N . GLN A 1 108 ? -13.224 -1.133 13.928 1.00 74.12 108 GLN A N 1
ATOM 857 C CA . GLN A 1 108 ? -12.553 -2.422 14.114 1.00 74.12 108 GLN A CA 1
ATOM 858 C C . GLN A 1 108 ? -11.036 -2.263 14.174 1.00 74.12 108 GLN A C 1
ATOM 860 O O . GLN A 1 108 ? -10.358 -3.172 14.620 1.00 74.12 108 GLN A O 1
ATOM 865 N N . LYS A 1 109 ? -10.521 -1.107 13.740 1.00 72.94 109 LYS A N 1
ATOM 866 C CA . LYS A 1 109 ? -9.096 -0.818 13.574 1.00 72.94 109 LYS A CA 1
ATOM 867 C C . LYS A 1 109 ? -8.370 -1.781 12.632 1.00 72.94 109 LYS A C 1
ATOM 869 O O . LYS A 1 109 ? -7.147 -1.841 12.647 1.00 72.94 109 LYS A O 1
ATOM 874 N N . THR A 1 110 ? -9.120 -2.454 11.765 1.00 75.19 110 THR A N 1
ATOM 875 C CA . THR A 1 110 ? -8.609 -3.394 10.770 1.00 75.19 110 THR A CA 1
ATOM 876 C C . THR A 1 110 ? -8.680 -2.801 9.373 1.00 75.19 110 THR A C 1
ATOM 878 O O . THR A 1 110 ? -9.538 -1.964 9.065 1.00 75.19 110 THR A O 1
ATOM 881 N N . GLY A 1 111 ? -7.802 -3.259 8.490 1.00 81.00 111 GLY A N 1
ATOM 882 C CA . GLY A 1 111 ? -7.857 -2.884 7.090 1.00 81.00 111 GLY A CA 1
ATOM 883 C C . GLY A 1 111 ? -6.883 -3.659 6.225 1.00 81.00 111 GLY A C 1
ATOM 884 O O . GLY A 1 111 ? -6.065 -4.432 6.719 1.00 81.00 111 GLY A O 1
ATOM 885 N N . PHE A 1 112 ? -6.996 -3.422 4.927 1.00 85.69 112 PHE A N 1
ATOM 886 C CA . PHE A 1 112 ? -6.180 -4.053 3.903 1.00 85.69 112 PHE A CA 1
ATOM 887 C C . PHE A 1 112 ? -5.650 -2.994 2.948 1.00 85.69 112 PHE A C 1
ATOM 889 O O . PHE A 1 112 ? -6.334 -2.010 2.642 1.00 85.69 112 PHE A O 1
ATOM 896 N N . LEU A 1 113 ? -4.429 -3.220 2.485 1.00 87.00 113 LEU A N 1
ATOM 897 C CA . LEU A 1 113 ? -3.791 -2.496 1.405 1.00 87.00 113 LEU A CA 1
ATOM 898 C C . LEU A 1 113 ? -3.809 -3.387 0.163 1.00 87.00 113 LEU A C 1
ATOM 900 O O . LEU A 1 113 ? -3.235 -4.471 0.176 1.00 87.00 113 LEU A O 1
ATOM 904 N N . THR A 1 114 ? -4.449 -2.933 -0.904 1.00 90.19 114 THR A N 1
ATOM 905 C CA . THR A 1 114 ? -4.401 -3.575 -2.215 1.00 90.19 114 THR A CA 1
ATOM 906 C C . THR A 1 114 ? -3.338 -2.879 -3.055 1.00 90.19 114 THR A C 1
ATOM 908 O O . THR A 1 114 ? -3.439 -1.684 -3.354 1.00 90.19 114 THR A O 1
ATOM 911 N N . VAL A 1 115 ? -2.316 -3.634 -3.443 1.00 89.94 115 VAL A N 1
ATOM 912 C CA . VAL A 1 115 ? -1.201 -3.164 -4.276 1.00 89.94 115 VAL A CA 1
ATOM 913 C C . VAL A 1 115 ? -1.016 -4.082 -5.479 1.00 89.94 115 VAL A C 1
ATOM 915 O O . VAL A 1 115 ? -1.485 -5.219 -5.477 1.00 89.94 115 VAL A O 1
ATOM 918 N N . SER A 1 116 ? -0.319 -3.616 -6.515 1.00 91.06 116 SER A N 1
ATOM 919 C CA . SER A 1 116 ? 0.073 -4.501 -7.618 1.00 91.06 116 SER A CA 1
ATOM 920 C C . SER A 1 116 ? 1.092 -5.549 -7.147 1.00 91.06 116 SER A C 1
ATOM 922 O O . SER A 1 116 ? 1.952 -5.253 -6.313 1.00 91.06 116 SER A O 1
ATOM 924 N N . LYS A 1 117 ? 1.056 -6.762 -7.716 1.00 90.62 117 LYS A N 1
ATOM 925 C CA . LYS A 1 117 ? 2.050 -7.811 -7.412 1.00 90.62 117 LYS A CA 1
ATOM 926 C C . LYS A 1 117 ? 3.475 -7.348 -7.710 1.00 90.62 117 LYS A C 1
ATOM 928 O O . LYS A 1 117 ? 4.362 -7.551 -6.896 1.00 90.62 117 LYS A O 1
ATOM 933 N N . LYS A 1 118 ? 3.677 -6.619 -8.813 1.00 89.56 118 LYS A N 1
ATOM 934 C CA . LYS A 1 118 ? 4.984 -6.037 -9.167 1.00 89.56 118 LYS A CA 1
ATOM 935 C C . LYS A 1 118 ? 5.519 -5.095 -8.089 1.00 89.56 118 LYS A C 1
ATOM 937 O O . LYS A 1 118 ? 6.702 -5.155 -7.760 1.00 89.56 118 LYS A O 1
ATOM 942 N N . LEU A 1 119 ? 4.663 -4.225 -7.551 1.00 88.56 119 LEU A N 1
ATOM 943 C CA . LEU A 1 119 ? 5.036 -3.340 -6.451 1.00 88.56 119 LEU A CA 1
ATOM 944 C C . LEU A 1 119 ? 5.362 -4.144 -5.194 1.00 88.56 119 LEU A C 1
ATOM 946 O O . LEU A 1 119 ? 6.380 -3.883 -4.559 1.00 88.56 119 LEU A O 1
ATOM 950 N N . TRP A 1 120 ? 4.543 -5.141 -4.867 1.00 89.62 120 TRP A N 1
ATOM 951 C CA . TRP A 1 120 ? 4.780 -6.001 -3.713 1.00 89.62 120 TRP A CA 1
ATOM 952 C C . TRP A 1 120 ? 6.099 -6.770 -3.811 1.00 89.62 120 TRP A C 1
ATOM 954 O O . TRP A 1 120 ? 6.890 -6.762 -2.872 1.00 89.62 120 TRP A O 1
ATOM 964 N N . ASP A 1 121 ? 6.393 -7.357 -4.967 1.00 88.69 121 ASP A N 1
ATOM 965 C CA . ASP A 1 121 ? 7.640 -8.076 -5.222 1.00 88.69 121 ASP A CA 1
ATOM 966 C C . ASP A 1 121 ? 8.857 -7.149 -5.127 1.00 88.69 121 ASP A C 1
ATOM 968 O O . ASP A 1 121 ? 9.886 -7.527 -4.563 1.00 88.69 121 ASP A O 1
ATOM 972 N N . ALA A 1 122 ? 8.745 -5.917 -5.635 1.00 86.94 122 ALA A N 1
ATOM 973 C CA . ALA A 1 122 ? 9.798 -4.911 -5.520 1.00 86.94 122 ALA A CA 1
ATOM 974 C C . ALA A 1 122 ? 10.048 -4.515 -4.058 1.00 86.94 122 ALA A C 1
ATOM 976 O O . ALA A 1 122 ? 11.202 -4.434 -3.633 1.00 86.94 122 ALA A O 1
ATOM 977 N N . VAL A 1 123 ? 8.977 -4.314 -3.286 1.00 84.81 123 VAL A N 1
ATOM 978 C CA . VAL A 1 123 ? 9.035 -4.003 -1.853 1.00 84.81 123 VAL A CA 1
ATOM 979 C C . VAL A 1 123 ? 9.666 -5.154 -1.073 1.00 84.81 123 VAL A C 1
ATOM 981 O O . VAL A 1 123 ? 10.623 -4.917 -0.341 1.00 84.81 123 VAL A O 1
ATOM 984 N N . ASN A 1 124 ? 9.220 -6.394 -1.291 1.00 83.69 124 ASN A N 1
ATOM 985 C CA . ASN A 1 124 ? 9.795 -7.583 -0.658 1.00 83.69 124 ASN A CA 1
ATOM 986 C C . ASN A 1 124 ? 11.282 -7.705 -0.976 1.00 83.69 124 ASN A C 1
ATOM 988 O O . ASN A 1 124 ? 12.103 -7.772 -0.067 1.00 83.69 124 ASN A O 1
ATOM 992 N N . LYS A 1 125 ? 11.648 -7.648 -2.262 1.00 83.38 125 LYS A N 1
ATOM 993 C CA . LYS A 1 125 ? 13.041 -7.745 -2.708 1.00 83.38 125 LYS A CA 1
ATOM 994 C C . LYS A 1 125 ? 13.921 -6.663 -2.091 1.00 83.38 125 LYS A C 1
ATOM 996 O O . LYS A 1 125 ? 15.066 -6.944 -1.742 1.00 83.38 125 LYS A O 1
ATOM 1001 N N . TYR A 1 126 ? 13.420 -5.432 -1.998 1.00 76.88 126 TYR A N 1
ATOM 1002 C CA . TYR A 1 126 ? 14.151 -4.327 -1.389 1.00 76.88 126 TYR A CA 1
ATOM 1003 C C . TYR A 1 126 ? 14.325 -4.539 0.114 1.00 76.88 126 TYR A C 1
ATOM 1005 O O . TYR A 1 126 ? 15.445 -4.483 0.615 1.00 76.88 126 TYR A O 1
ATOM 1013 N N . ALA A 1 127 ? 13.231 -4.814 0.818 1.00 72.56 127 ALA A N 1
ATOM 1014 C CA . ALA A 1 127 ? 13.213 -4.926 2.267 1.00 72.56 127 ALA A CA 1
ATOM 1015 C C . ALA A 1 127 ? 14.059 -6.115 2.757 1.00 72.56 127 ALA A C 1
ATOM 1017 O O . ALA A 1 127 ? 14.736 -6.017 3.775 1.00 72.56 127 ALA A O 1
ATOM 1018 N N . THR A 1 128 ? 14.109 -7.207 1.991 1.00 69.25 128 THR A N 1
ATOM 1019 C CA . THR A 1 128 ? 14.956 -8.370 2.292 1.00 69.25 128 THR A CA 1
ATOM 1020 C C . THR A 1 128 ? 16.361 -8.280 1.688 1.00 69.25 128 THR A C 1
ATOM 1022 O O . THR A 1 128 ? 17.144 -9.220 1.823 1.00 69.25 128 THR A O 1
ATOM 1025 N N . SER A 1 129 ? 16.707 -7.193 0.988 1.00 65.38 129 SER A N 1
ATOM 1026 C CA . SER A 1 129 ? 18.044 -7.017 0.416 1.00 65.38 129 SER A CA 1
ATOM 1027 C C . SER A 1 129 ? 19.056 -6.672 1.515 1.00 65.38 129 SER A C 1
ATOM 1029 O O . SER A 1 129 ? 18.816 -5.735 2.280 1.00 65.38 129 SER A O 1
ATOM 1031 N N . PRO A 1 130 ? 20.240 -7.315 1.557 1.00 55.31 130 PRO A N 1
ATOM 1032 C CA . PRO A 1 130 ? 21.309 -6.988 2.508 1.00 55.31 130 PRO A CA 1
ATOM 1033 C C . PRO A 1 130 ? 21.712 -5.504 2.507 1.00 55.31 130 PRO A C 1
ATOM 1035 O O . PRO A 1 130 ? 22.147 -4.977 3.525 1.00 55.31 130 PRO A O 1
ATOM 1038 N N . ALA A 1 131 ? 21.531 -4.809 1.378 1.00 53.53 131 ALA A N 1
ATOM 1039 C CA . ALA A 1 131 ? 21.816 -3.382 1.257 1.00 53.53 131 ALA A CA 1
ATOM 1040 C C . ALA A 1 131 ? 20.852 -2.488 2.067 1.00 53.53 131 ALA A C 1
ATOM 1042 O O . ALA A 1 131 ? 21.254 -1.409 2.494 1.00 53.53 131 ALA A O 1
ATOM 1043 N N . ALA A 1 132 ? 19.611 -2.928 2.317 1.00 50.69 132 ALA A N 1
ATOM 1044 C CA . ALA A 1 132 ? 18.634 -2.187 3.123 1.00 50.69 132 ALA A CA 1
ATOM 1045 C C . ALA A 1 132 ? 18.922 -2.291 4.635 1.00 50.69 132 ALA A C 1
ATOM 1047 O O . ALA A 1 132 ? 18.639 -1.359 5.391 1.00 50.69 132 ALA A O 1
ATOM 1048 N N . PHE A 1 133 ? 19.574 -3.378 5.067 1.00 44.06 133 PHE A N 1
ATOM 1049 C CA . PHE A 1 133 ? 20.012 -3.588 6.453 1.00 44.06 133 PHE A CA 1
ATOM 1050 C C . PHE A 1 133 ? 21.176 -2.678 6.877 1.00 44.06 133 PHE A C 1
ATOM 1052 O O . PHE A 1 133 ? 21.394 -2.494 8.068 1.00 44.06 133 PHE A O 1
ATOM 1059 N N . GLY A 1 134 ? 21.890 -2.053 5.932 1.00 40.75 134 GLY A N 1
ATOM 1060 C CA . GLY A 1 134 ? 22.905 -1.035 6.238 1.00 40.75 134 GLY A CA 1
ATOM 1061 C C . GLY A 1 134 ? 22.325 0.310 6.699 1.00 40.75 134 GLY A C 1
ATOM 1062 O O . GLY A 1 134 ? 23.052 1.146 7.229 1.00 40.75 134 GLY A O 1
ATOM 1063 N N . THR A 1 135 ? 21.018 0.521 6.508 1.00 43.22 135 THR A N 1
ATOM 1064 C CA . THR A 1 135 ? 20.291 1.743 6.899 1.00 43.22 135 THR A CA 1
ATOM 1065 C C . THR A 1 135 ? 19.132 1.485 7.860 1.00 43.22 135 THR A C 1
ATOM 1067 O O . THR A 1 135 ? 18.529 2.438 8.352 1.00 43.22 135 THR A O 1
ATOM 1070 N N . ALA A 1 136 ? 18.820 0.218 8.147 1.00 33.62 136 ALA A N 1
ATOM 1071 C CA . ALA A 1 136 ? 17.859 -0.146 9.175 1.00 33.62 136 ALA A CA 1
ATOM 1072 C C . ALA A 1 136 ? 18.471 0.180 10.544 1.00 33.62 136 ALA A C 1
ATOM 1074 O O . ALA A 1 136 ? 19.383 -0.502 11.013 1.00 33.62 136 ALA A O 1
ATOM 1075 N N . ARG A 1 137 ? 18.012 1.272 11.166 1.00 33.84 137 ARG A N 1
ATOM 1076 C CA . ARG A 1 137 ? 18.276 1.486 12.590 1.00 33.84 137 ARG A CA 1
ATOM 1077 C C . ARG A 1 137 ? 17.590 0.364 13.386 1.00 33.84 137 ARG A C 1
ATOM 1079 O O . ARG A 1 137 ? 16.481 -0.010 13.004 1.00 33.84 137 ARG A O 1
ATOM 1086 N N . PRO A 1 138 ? 18.250 -0.158 14.436 1.00 39.09 138 PRO A N 1
ATOM 1087 C CA . PRO A 1 138 ? 17.637 -1.091 15.376 1.00 39.09 138 PRO A CA 1
ATOM 1088 C C . PRO A 1 138 ? 16.426 -0.478 16.087 1.00 39.09 138 PRO A C 1
ATOM 1090 O O . PRO A 1 138 ? 16.359 0.774 16.177 1.00 39.09 138 PRO A O 1
#

pLDDT: mean 70.11, std 16.2, range [31.41, 91.06]

Radius of gyration: 15.21 Å; chains: 1; bounding box: 46×40×36 Å

Foldseek 3Di:
DVVLVVQLPDPVFKDKFKFDDDPDDDPPPQVPPDPDDPPDPRFWTWGWTWGDLDPPFIDIFIWTWGWDAPPVQQKIKTKTFGDPVVCVVLVDPDRSQRIKIKIARPVVRIIIIMGTPSNVVSVSCCRPDPVVVVVDDD

Organism: NCBI:txid1798487

Secondary structure (DSSP, 8-state):
-HHHHHHHH-TTTEEEEEBPP-SS--------SS-SPTTS-TTEEEEEEEEEEETTEEEEEEEEEEEEEETTTTEEEEEEEE-HHHHHHHT---GGGGEEEEEEETTTTEEEEEEEHHHHHHHHHHHTSTTTTTT---